Protein AF-A0AAD7F9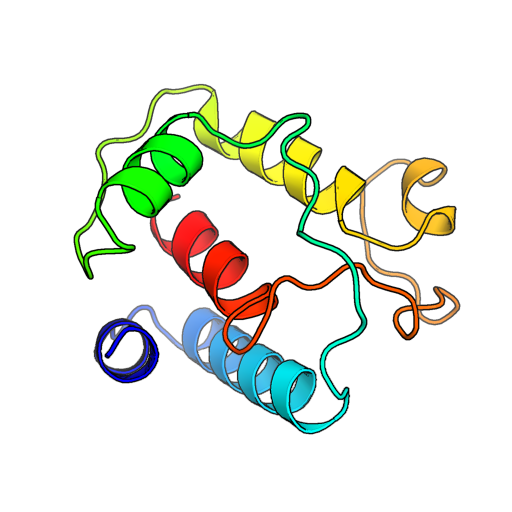29-F1 (afdb_monomer_lite)

pLDDT: mean 78.44, std 10.7, range [51.81, 91.94]

Sequence (115 aa):
DLWKYVGSKQWGPRWDTLLSLAVEFEGRWKSQAGGIPTACRPEEVGQWMKEHRKPVDKGLKPEFGQRMLRWWRTIGPTSRRELPGGSPVTWMDWDNIRRSGTNGVMMLVRATAWW

Foldseek 3Di:
DLLVLQVVDCPDDVLVVVSVVVVVVLVVADADPAAQDPPLQAVQLVVCVVVVVPSDADDDDPCLVVSLLVSVQSQFAPVQVPDPPSDDDPPGDRRPGHADPSCRCVSSSSSVVND

Secondary structure (DSSP, 8-state):
-HHHHHHT----HHHHHHHHHHHHHHHHSPPPSSPPP-TT--HHHHHHHHTTT-S---PPPTTHHHHHHHHHHHHS-GGGTT-TT----TTS--TT----GGGTTHHHHHHHTT-

Structure (mmCIF, N/CA/C/O backbone):
data_AF-A0AAD7F929-F1
#
_entry.id   AF-A0AAD7F929-F1
#
loop_
_atom_site.group_PDB
_atom_site.id
_atom_site.type_symbol
_atom_site.label_atom_id
_atom_site.label_alt_id
_atom_site.label_comp_id
_atom_site.label_asym_id
_atom_site.label_entity_id
_atom_site.label_seq_id
_atom_site.pdbx_PDB_ins_code
_atom_site.Cartn_x
_atom_site.Cartn_y
_atom_site.Cartn_z
_atom_site.occupancy
_atom_site.B_iso_or_equiv
_atom_site.auth_seq_id
_atom_site.auth_comp_id
_atom_site.auth_asym_id
_atom_site.auth_atom_id
_atom_site.pdbx_PDB_model_num
ATOM 1 N N . ASP A 1 1 ? -2.915 -13.159 10.743 1.00 77.12 1 ASP A N 1
ATOM 2 C CA . ASP A 1 1 ? -2.461 -13.210 9.341 1.00 77.12 1 ASP A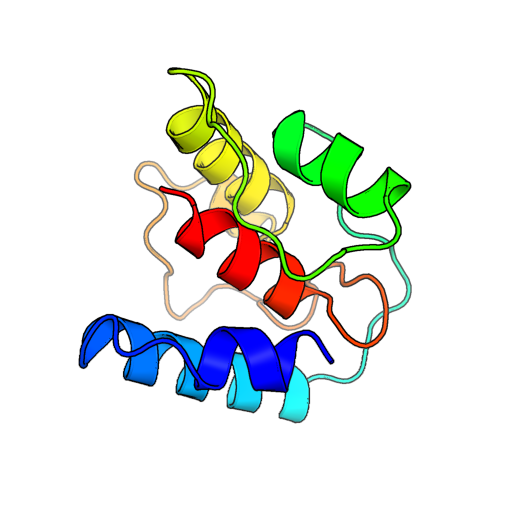 CA 1
ATOM 3 C C . ASP A 1 1 ? -3.239 -12.161 8.554 1.00 77.12 1 ASP A C 1
ATOM 5 O O . ASP A 1 1 ? -4.461 -12.127 8.668 1.00 77.12 1 ASP A O 1
ATOM 9 N N . LEU A 1 2 ? -2.538 -11.263 7.856 1.00 78.38 2 LEU A N 1
ATOM 10 C CA . LEU A 1 2 ? -3.148 -10.147 7.132 1.00 78.38 2 LEU A CA 1
ATOM 11 C C . LEU A 1 2 ? -3.947 -10.624 5.911 1.00 78.38 2 LEU A C 1
ATOM 13 O O . LEU A 1 2 ? -5.027 -10.089 5.677 1.00 78.38 2 LEU A O 1
ATOM 17 N N . TRP A 1 3 ? -3.474 -11.656 5.205 1.00 80.38 3 TRP A N 1
ATOM 18 C CA . TRP A 1 3 ? -4.155 -12.238 4.045 1.00 80.38 3 TRP A CA 1
ATOM 19 C C . TRP A 1 3 ? -5.477 -12.889 4.437 1.00 80.38 3 TRP A C 1
ATOM 21 O O . TRP A 1 3 ? -6.505 -12.631 3.818 1.00 80.38 3 TRP A O 1
ATOM 31 N N . LYS A 1 4 ? -5.481 -13.651 5.538 1.00 84.44 4 LYS A N 1
ATOM 32 C CA . LYS A 1 4 ? -6.717 -14.242 6.079 1.00 84.44 4 LYS A CA 1
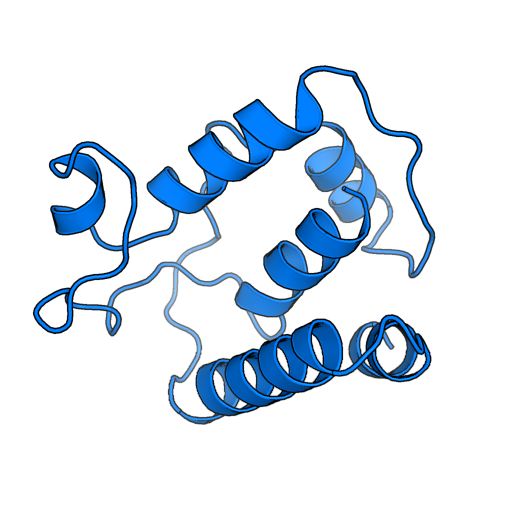ATOM 33 C C . LYS A 1 4 ? -7.743 -13.182 6.473 1.00 84.44 4 LYS A C 1
ATOM 35 O O . LYS A 1 4 ? -8.933 -13.386 6.277 1.00 84.44 4 LYS A O 1
ATOM 40 N N . TYR A 1 5 ? -7.286 -12.057 7.026 1.00 84.94 5 TYR A N 1
ATOM 41 C CA . TYR A 1 5 ? -8.180 -10.969 7.410 1.00 84.94 5 TYR A CA 1
ATOM 42 C C . TYR A 1 5 ? -8.796 -10.266 6.200 1.00 84.94 5 TYR A C 1
ATOM 44 O O . TYR A 1 5 ? -9.988 -9.994 6.204 1.00 84.94 5 TYR A O 1
ATOM 52 N N . VAL A 1 6 ? -8.009 -9.955 5.167 1.00 82.94 6 VAL A N 1
ATOM 53 C CA . VAL A 1 6 ? -8.563 -9.293 3.976 1.00 82.94 6 VAL A CA 1
ATOM 54 C C . VAL A 1 6 ? -9.427 -10.221 3.132 1.00 82.94 6 VAL A C 1
ATOM 56 O O . VAL A 1 6 ? -10.421 -9.768 2.575 1.00 82.94 6 VAL A O 1
ATOM 59 N N . GLY A 1 7 ? -9.086 -11.511 3.085 1.00 84.06 7 GLY A N 1
ATOM 60 C CA . GLY A 1 7 ? -9.855 -12.525 2.372 1.00 84.06 7 GLY A CA 1
ATOM 61 C C . GLY A 1 7 ? -11.172 -12.885 3.057 1.00 84.06 7 GLY A C 1
ATOM 62 O O . GLY A 1 7 ? -12.060 -13.418 2.407 1.00 84.06 7 GLY A O 1
ATOM 63 N N . SER A 1 8 ? -11.341 -12.579 4.350 1.00 85.88 8 SER A N 1
ATOM 64 C CA . SER A 1 8 ? -12.625 -12.779 5.034 1.00 85.88 8 SER A CA 1
ATOM 65 C C . SER A 1 8 ? -13.632 -11.652 4.782 1.00 85.88 8 SER A C 1
ATOM 67 O O . SER A 1 8 ? -14.797 -11.776 5.163 1.00 85.88 8 SER A O 1
ATOM 69 N N . LYS A 1 9 ? -13.214 -10.542 4.160 1.00 84.81 9 LYS A N 1
ATOM 70 C CA . LYS A 1 9 ? -14.087 -9.400 3.874 1.00 84.81 9 LYS A CA 1
ATOM 71 C C . LYS A 1 9 ? -14.855 -9.632 2.572 1.00 84.81 9 LYS A C 1
ATOM 73 O O . LYS A 1 9 ? -14.254 -9.817 1.522 1.00 84.81 9 LYS A O 1
ATOM 78 N N . GLN A 1 10 ? -16.183 -9.544 2.634 1.00 82.94 10 GLN A N 1
ATOM 79 C CA . GLN A 1 10 ? -17.081 -9.686 1.481 1.00 82.94 10 GLN A CA 1
ATOM 80 C C . GLN A 1 10 ? -17.439 -8.315 0.885 1.00 82.94 10 GLN A C 1
ATOM 82 O O . GLN A 1 10 ? -18.597 -7.907 0.877 1.00 82.94 10 GLN A O 1
ATOM 87 N N . TRP A 1 11 ? -16.438 -7.564 0.416 1.00 85.06 11 TRP A N 1
ATOM 88 C CA . TRP A 1 11 ? -16.651 -6.228 -0.174 1.00 85.06 11 TRP A CA 1
ATOM 89 C C . TRP A 1 11 ? -17.047 -6.252 -1.658 1.00 85.06 11 TRP A C 1
ATOM 91 O O . TRP A 1 11 ? -17.154 -5.207 -2.301 1.00 85.06 11 TRP A O 1
ATOM 101 N N . GLY A 1 12 ? -17.314 -7.443 -2.192 1.00 88.81 12 GLY A N 1
ATOM 102 C CA . GLY A 1 12 ? -17.867 -7.648 -3.522 1.00 88.81 12 GLY A CA 1
ATOM 103 C C . GLY A 1 12 ? -16.817 -7.917 -4.606 1.00 88.81 12 GLY A C 1
ATOM 104 O O . GLY A 1 12 ? -15.612 -7.913 -4.358 1.00 88.81 12 GLY A O 1
ATOM 105 N N . PRO A 1 13 ? -17.260 -8.100 -5.859 1.00 88.56 13 PRO A N 1
ATOM 106 C CA . PRO A 1 13 ? -16.455 -8.729 -6.909 1.00 88.56 13 PRO A CA 1
ATOM 107 C C . PRO A 1 13 ? -15.219 -7.921 -7.323 1.00 88.56 13 PRO A C 1
ATOM 109 O O . PRO A 1 13 ? -14.204 -8.485 -7.733 1.00 88.56 13 PRO A O 1
ATOM 112 N N . ARG A 1 14 ? -15.265 -6.587 -7.204 1.00 87.31 14 ARG A N 1
ATOM 113 C CA . ARG A 1 14 ? -14.096 -5.731 -7.474 1.00 87.31 14 ARG A CA 1
ATOM 114 C C . ARG A 1 14 ? -12.984 -5.952 -6.451 1.00 87.31 14 ARG A C 1
ATOM 116 O O . ARG A 1 14 ? -11.812 -5.906 -6.814 1.00 87.31 14 ARG A O 1
ATOM 123 N N . TRP A 1 15 ? -13.353 -6.201 -5.198 1.00 88.31 15 TRP A N 1
ATOM 124 C CA . TRP A 1 15 ? -12.407 -6.515 -4.136 1.00 88.31 15 TRP A CA 1
ATOM 125 C C . TRP A 1 15 ? -11.771 -7.888 -4.351 1.00 88.31 15 TRP A C 1
ATOM 127 O O . TRP A 1 15 ? -10.549 -8.007 -4.310 1.00 88.31 15 TRP A O 1
ATOM 137 N N . ASP A 1 16 ? -12.577 -8.893 -4.694 1.00 88.56 16 ASP A N 1
ATOM 138 C CA . ASP A 1 16 ? -12.089 -10.248 -4.980 1.00 88.56 16 ASP A CA 1
ATOM 139 C C . ASP A 1 16 ? -11.132 -10.263 -6.182 1.00 88.56 16 ASP A C 1
ATOM 141 O O . ASP A 1 16 ? -10.084 -10.917 -6.160 1.00 88.56 16 ASP A O 1
ATOM 145 N N . THR A 1 17 ? -11.446 -9.466 -7.208 1.00 89.25 17 THR A N 1
ATOM 146 C CA . THR A 1 17 ? -10.568 -9.259 -8.369 1.00 89.25 17 THR A CA 1
ATOM 147 C C . THR A 1 17 ? -9.246 -8.618 -7.946 1.00 89.25 17 THR A C 1
ATOM 149 O O . THR A 1 17 ? -8.179 -9.088 -8.337 1.00 89.25 17 THR A O 1
ATOM 152 N N . LEU A 1 18 ? -9.292 -7.572 -7.115 1.00 87.25 18 LEU A N 1
ATOM 153 C CA . LEU A 1 18 ? -8.093 -6.901 -6.610 1.00 87.25 18 LEU A CA 1
ATOM 154 C C . LEU A 1 18 ? -7.210 -7.847 -5.787 1.00 87.25 18 LEU A C 1
ATOM 156 O O . LEU A 1 18 ? -5.995 -7.856 -5.976 1.00 87.25 18 LEU A O 1
ATOM 160 N N . LEU A 1 19 ? -7.802 -8.645 -4.894 1.00 87.81 19 LEU A N 1
ATOM 161 C CA . LEU A 1 19 ? -7.068 -9.631 -4.100 1.00 87.81 19 LEU A CA 1
ATOM 162 C C . LEU A 1 19 ? -6.412 -10.690 -4.986 1.00 87.81 19 LEU A C 1
ATOM 164 O O . LEU A 1 19 ? -5.242 -11.003 -4.782 1.00 87.81 19 LEU A O 1
ATOM 168 N N . SER A 1 20 ? -7.130 -11.189 -5.993 1.00 87.19 20 SER A N 1
ATOM 169 C CA . SER A 1 20 ? -6.601 -12.175 -6.942 1.00 87.19 20 SER A CA 1
ATOM 170 C C . SER A 1 20 ? -5.393 -11.623 -7.704 1.00 87.19 20 SER A C 1
ATOM 172 O O . SER A 1 20 ? -4.338 -12.257 -7.737 1.00 87.19 20 SER A O 1
ATOM 174 N N . LEU A 1 21 ? -5.503 -10.394 -8.222 1.00 86.00 21 LEU A N 1
ATOM 175 C CA . LEU A 1 21 ? -4.400 -9.700 -8.894 1.00 86.00 21 LEU A CA 1
ATOM 176 C C . LEU A 1 21 ? -3.215 -9.452 -7.952 1.00 86.00 21 LEU A C 1
ATOM 178 O O . LEU A 1 21 ? -2.064 -9.578 -8.361 1.00 86.00 21 LEU A O 1
ATOM 182 N N . ALA A 1 22 ? -3.472 -9.114 -6.687 1.00 82.31 22 ALA A N 1
ATOM 183 C CA . ALA A 1 22 ? -2.419 -8.903 -5.700 1.00 82.31 22 ALA A CA 1
ATOM 184 C C . ALA A 1 22 ? -1.661 -10.199 -5.373 1.00 82.31 22 ALA A C 1
ATOM 186 O O . ALA A 1 22 ? -0.438 -10.167 -5.251 1.00 82.31 22 ALA A O 1
ATOM 187 N N . VAL A 1 23 ? -2.361 -11.334 -5.263 1.00 82.62 23 VAL A N 1
ATOM 188 C CA . VAL A 1 23 ? -1.736 -12.651 -5.054 1.00 82.62 23 VAL A CA 1
ATOM 189 C C . VAL A 1 23 ? -0.878 -13.039 -6.256 1.00 82.62 23 VAL A C 1
ATOM 191 O O . VAL A 1 23 ? 0.275 -13.429 -6.075 1.00 82.62 23 VAL A O 1
ATOM 194 N N . GLU A 1 24 ? -1.396 -12.883 -7.477 1.00 82.31 24 GLU A N 1
ATOM 195 C CA . GLU A 1 24 ? -0.630 -13.136 -8.704 1.00 82.31 24 GLU A CA 1
ATOM 196 C C . GLU A 1 24 ? 0.626 -12.249 -8.768 1.00 82.31 24 GLU A C 1
ATOM 198 O O . GLU A 1 24 ? 1.727 -12.721 -9.063 1.00 82.31 24 GLU A O 1
ATOM 203 N N . PHE A 1 25 ? 0.484 -10.971 -8.409 1.00 77.62 25 PHE A N 1
ATOM 204 C CA . PHE A 1 25 ? 1.576 -10.002 -8.401 1.00 77.62 25 PHE A CA 1
ATOM 205 C C . PHE A 1 25 ? 2.651 -10.273 -7.338 1.00 77.62 25 PHE A C 1
ATOM 207 O O . PHE A 1 25 ? 3.837 -10.012 -7.562 1.00 77.62 25 PHE A O 1
ATOM 214 N N . GLU A 1 26 ? 2.279 -10.782 -6.167 1.00 75.88 26 GLU A N 1
ATOM 215 C CA . GLU A 1 26 ? 3.252 -11.206 -5.152 1.00 75.88 26 GLU A CA 1
ATOM 216 C C . GLU A 1 26 ? 3.906 -12.547 -5.538 1.00 75.88 26 GLU A C 1
ATOM 218 O O . GLU A 1 26 ? 5.085 -12.754 -5.263 1.00 75.88 26 GLU A O 1
ATOM 223 N N . GLY A 1 27 ? 3.186 -13.439 -6.230 1.00 74.31 27 GLY A N 1
ATOM 224 C CA . GLY A 1 27 ? 3.704 -14.739 -6.671 1.00 74.31 27 GLY A CA 1
ATOM 225 C C . GLY A 1 27 ? 4.695 -14.665 -7.837 1.00 74.31 27 GLY A C 1
ATOM 226 O O . GLY A 1 27 ? 5.673 -15.413 -7.868 1.00 74.31 27 GLY A O 1
ATOM 227 N N . ARG A 1 28 ? 4.474 -13.758 -8.795 1.00 72.50 28 ARG A N 1
ATOM 228 C CA . ARG A 1 28 ? 5.291 -13.661 -10.019 1.00 72.50 28 ARG A CA 1
ATOM 229 C C . ARG A 1 28 ? 6.611 -12.904 -9.838 1.00 72.50 28 ARG A C 1
ATOM 231 O O . ARG A 1 28 ? 7.536 -13.108 -10.620 1.00 72.50 28 ARG A O 1
ATOM 238 N N . TRP A 1 29 ? 6.752 -12.087 -8.799 1.00 65.50 29 TRP A N 1
ATOM 239 C CA . TRP A 1 29 ? 7.949 -11.269 -8.589 1.00 65.50 29 TRP A CA 1
ATOM 240 C C . TRP A 1 29 ? 8.554 -11.519 -7.209 1.00 65.50 29 TRP A C 1
ATOM 242 O O . TRP A 1 29 ? 7.953 -11.214 -6.180 1.00 65.50 29 TRP A O 1
ATOM 252 N N . LYS A 1 30 ? 9.791 -12.025 -7.186 1.00 57.94 30 LYS A N 1
ATOM 253 C CA . LYS A 1 30 ? 10.563 -12.188 -5.948 1.00 57.94 30 LYS A CA 1
ATOM 254 C C . LYS A 1 30 ? 10.889 -10.811 -5.364 1.00 57.94 30 LYS A C 1
ATOM 256 O O . LYS A 1 30 ? 11.220 -9.884 -6.099 1.00 57.94 30 LYS A O 1
ATOM 261 N N . SER A 1 31 ? 10.799 -10.679 -4.041 1.00 57.00 31 SER A N 1
ATOM 262 C CA . SER A 1 31 ? 11.083 -9.435 -3.318 1.00 57.00 31 SER A CA 1
ATOM 263 C C . SER A 1 31 ? 12.420 -8.821 -3.753 1.00 57.00 31 SER A C 1
ATOM 265 O O . SER A 1 31 ? 13.469 -9.431 -3.543 1.00 57.00 31 SER A O 1
ATOM 267 N N . GLN A 1 32 ? 12.394 -7.619 -4.328 1.00 58.19 32 GLN A N 1
ATOM 268 C CA . GLN A 1 32 ? 13.610 -6.851 -4.592 1.00 58.19 32 GLN A CA 1
ATOM 269 C C . GLN A 1 32 ? 14.087 -6.154 -3.310 1.00 58.19 32 GLN A C 1
ATOM 271 O O . GLN A 1 32 ? 13.281 -5.714 -2.488 1.00 58.19 32 GLN A O 1
ATOM 276 N N . ALA A 1 33 ? 15.404 -6.047 -3.128 1.00 51.81 33 ALA A N 1
ATOM 277 C CA . ALA A 1 33 ? 15.989 -5.326 -2.004 1.00 51.81 33 ALA A CA 1
ATOM 278 C C . ALA A 1 33 ? 15.679 -3.822 -2.124 1.00 51.81 33 ALA A C 1
ATOM 280 O O . ALA A 1 33 ? 16.125 -3.152 -3.050 1.00 51.81 33 ALA A O 1
ATOM 281 N N . GLY A 1 34 ? 14.897 -3.286 -1.186 1.00 60.22 34 GLY A N 1
ATOM 282 C CA . GLY A 1 34 ? 14.549 -1.866 -1.145 1.00 60.22 34 GLY A CA 1
ATOM 283 C C . GLY A 1 34 ? 13.170 -1.644 -0.538 1.00 60.22 34 GLY A C 1
ATOM 284 O O . GLY A 1 34 ? 12.157 -2.048 -1.100 1.00 60.22 34 GLY A O 1
ATOM 285 N N . GLY A 1 35 ? 13.117 -0.996 0.626 1.00 67.06 35 GLY A N 1
ATOM 286 C CA . GLY A 1 35 ? 11.852 -0.714 1.301 1.00 67.06 35 GLY A CA 1
ATOM 287 C C . GLY A 1 35 ? 10.918 0.172 0.470 1.00 67.06 35 GLY A C 1
ATOM 288 O O . GLY A 1 35 ? 11.364 0.984 -0.345 1.00 67.06 35 GLY A O 1
ATOM 289 N N . ILE A 1 36 ? 9.611 0.047 0.717 1.00 73.69 36 ILE A N 1
ATOM 290 C CA . ILE A 1 36 ? 8.619 0.956 0.138 1.00 73.69 36 ILE A CA 1
ATOM 291 C C . ILE A 1 36 ? 8.933 2.387 0.600 1.00 73.69 36 ILE A C 1
ATOM 293 O O . ILE A 1 36 ? 9.112 2.598 1.806 1.00 73.69 36 ILE A O 1
ATOM 297 N N . PRO A 1 37 ? 8.986 3.372 -0.318 1.00 77.19 37 PRO A N 1
ATOM 298 C CA . PRO A 1 37 ? 9.192 4.768 0.037 1.00 77.19 37 PRO A CA 1
ATOM 299 C C . PRO A 1 37 ? 8.232 5.227 1.135 1.00 77.19 37 PRO A C 1
ATOM 301 O O . PRO A 1 37 ? 7.037 4.944 1.101 1.00 77.19 37 PRO A O 1
ATOM 304 N N . THR A 1 38 ? 8.744 5.972 2.109 1.00 82.19 38 THR A N 1
ATOM 305 C CA . THR A 1 38 ? 7.922 6.599 3.156 1.00 82.19 38 THR A CA 1
ATOM 306 C C . THR A 1 38 ? 7.365 7.954 2.722 1.00 82.19 38 THR A C 1
ATOM 308 O O . THR A 1 38 ? 6.431 8.461 3.343 1.00 82.19 38 THR A O 1
ATOM 311 N N . ALA A 1 39 ? 7.910 8.528 1.645 1.00 82.75 39 ALA A N 1
ATOM 312 C CA . ALA A 1 39 ? 7.467 9.792 1.074 1.00 82.75 39 ALA A CA 1
ATOM 313 C C . ALA A 1 39 ? 5.984 9.732 0.685 1.00 82.75 39 ALA A C 1
ATOM 315 O O . ALA A 1 39 ? 5.544 8.800 0.011 1.00 82.75 39 ALA A O 1
ATOM 316 N N . CYS A 1 40 ? 5.226 10.742 1.113 1.00 84.44 40 CYS A N 1
ATOM 317 C CA . CYS A 1 40 ? 3.782 10.877 0.898 1.00 84.44 40 CYS A CA 1
ATOM 318 C C . CYS A 1 40 ? 2.900 9.786 1.529 1.00 84.44 40 CYS A C 1
ATOM 320 O O . CYS A 1 40 ? 1.682 9.862 1.378 1.00 84.44 40 CYS A O 1
ATOM 322 N N . ARG A 1 41 ? 3.466 8.821 2.271 1.00 89.75 41 ARG A N 1
ATOM 323 C CA . ARG A 1 41 ? 2.694 7.776 2.956 1.00 89.75 41 ARG A CA 1
ATOM 324 C C . ARG A 1 41 ? 1.632 8.405 3.876 1.00 89.75 41 ARG A C 1
ATOM 326 O O . ARG A 1 41 ? 1.969 9.341 4.615 1.00 89.75 41 ARG A O 1
ATOM 333 N N . PRO A 1 42 ? 0.376 7.919 3.863 1.00 91.81 42 PRO A N 1
ATOM 334 C CA . PRO A 1 42 ? -0.623 8.333 4.845 1.00 91.81 42 PRO A CA 1
ATOM 335 C C . PRO A 1 42 ? -0.151 8.049 6.276 1.00 91.81 42 PRO A C 1
ATOM 337 O O . PRO A 1 42 ? 0.535 7.054 6.535 1.00 91.81 42 PRO A O 1
ATOM 340 N N . GLU A 1 43 ? -0.495 8.927 7.213 1.00 91.25 43 GLU A N 1
ATOM 341 C CA . GLU A 1 43 ? -0.077 8.787 8.614 1.00 91.25 43 GLU A CA 1
ATOM 342 C C . GLU A 1 43 ? -0.652 7.527 9.252 1.00 91.25 43 GLU A C 1
ATOM 344 O O . GLU A 1 43 ? 0.059 6.825 9.966 1.00 91.25 43 GLU A O 1
ATOM 349 N N . GLU A 1 44 ? -1.890 7.194 8.907 1.00 91.94 44 GLU A N 1
ATOM 350 C CA . GLU A 1 44 ? -2.633 6.019 9.347 1.00 91.94 44 GLU A CA 1
ATOM 351 C C . GLU A 1 44 ? -1.891 4.734 8.977 1.00 91.94 44 GLU A C 1
ATOM 353 O O . GLU A 1 44 ? -1.747 3.832 9.802 1.00 91.94 44 GLU A O 1
ATOM 358 N N . VAL A 1 45 ? -1.331 4.678 7.763 1.00 89.38 45 VAL A N 1
ATOM 359 C CA . VAL A 1 45 ? -0.497 3.553 7.319 1.00 89.38 45 VAL A CA 1
ATOM 360 C C . VAL A 1 45 ? 0.805 3.519 8.117 1.00 89.38 45 VAL A C 1
ATOM 362 O O . VAL A 1 45 ? 1.224 2.459 8.576 1.00 89.38 45 VAL A O 1
ATOM 365 N N . GLY A 1 46 ? 1.450 4.672 8.316 1.00 88.62 46 GLY A N 1
ATOM 366 C CA . GLY A 1 46 ? 2.673 4.769 9.114 1.00 88.62 46 GLY A CA 1
ATOM 367 C C . GLY A 1 46 ? 2.477 4.303 10.560 1.00 88.62 46 GLY A C 1
ATOM 368 O O . GLY A 1 46 ? 3.297 3.547 11.080 1.00 88.62 46 GLY A O 1
ATOM 369 N N . GLN A 1 47 ? 1.377 4.707 11.191 1.00 90.38 47 GLN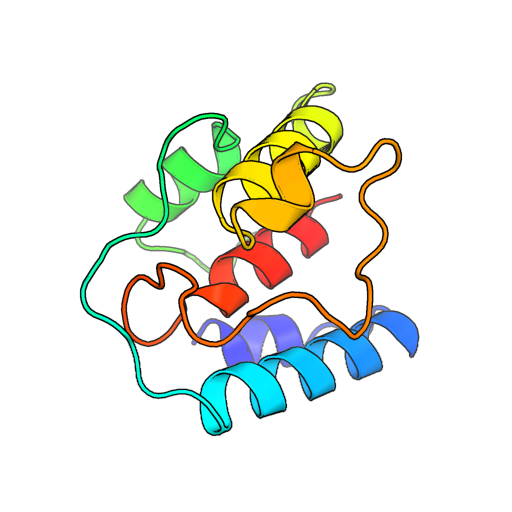 A N 1
ATOM 370 C CA . GLN A 1 47 ? 0.997 4.290 12.534 1.00 90.38 47 GLN A CA 1
ATOM 371 C C . GLN A 1 47 ? 0.658 2.799 12.578 1.00 90.38 47 GLN A C 1
ATOM 373 O O . GLN A 1 47 ? 1.175 2.077 13.424 1.00 90.38 47 GLN A O 1
ATOM 378 N N . TRP A 1 48 ? -0.142 2.308 11.634 1.00 90.00 48 TRP A N 1
ATOM 379 C CA . TRP A 1 48 ? -0.469 0.889 11.523 1.00 90.00 48 TRP A CA 1
ATOM 380 C C . TRP A 1 48 ? 0.778 0.007 11.380 1.00 90.00 48 TRP A C 1
ATOM 382 O O . TRP A 1 48 ? 0.869 -1.051 12.003 1.00 90.00 48 TRP A O 1
ATOM 392 N N . MET A 1 49 ? 1.784 0.459 10.624 1.00 86.88 49 MET A N 1
ATOM 393 C CA . MET A 1 49 ? 3.070 -0.235 10.524 1.00 86.88 49 MET A CA 1
ATOM 394 C C . MET A 1 49 ? 3.830 -0.255 11.859 1.00 86.88 49 MET A C 1
ATOM 396 O O . MET A 1 49 ? 4.414 -1.286 12.188 1.00 86.88 49 MET A O 1
ATOM 400 N N . LYS A 1 50 ? 3.794 0.836 12.642 1.00 88.25 50 LYS A N 1
ATOM 401 C CA . LYS A 1 50 ? 4.366 0.886 14.005 1.00 88.25 50 LYS A CA 1
ATOM 402 C C . LYS A 1 50 ? 3.624 -0.028 14.981 1.00 88.25 50 LYS A C 1
ATOM 404 O O . LYS A 1 50 ? 4.240 -0.606 15.862 1.00 88.25 50 LYS A O 1
ATOM 409 N N . GLU A 1 51 ? 2.325 -0.220 14.786 1.00 88.06 51 GLU A N 1
ATOM 410 C CA . GLU A 1 51 ? 1.496 -1.148 15.562 1.00 88.06 51 GLU A CA 1
ATOM 411 C C . GLU A 1 51 ? 1.617 -2.608 15.092 1.00 88.06 51 GLU A C 1
ATOM 413 O O . GLU A 1 51 ? 0.726 -3.418 15.341 1.00 88.06 51 GLU A O 1
ATOM 418 N N . HIS A 1 52 ? 2.697 -2.964 14.393 1.00 86.00 52 HIS A N 1
ATOM 419 C CA . HIS A 1 52 ? 2.933 -4.311 13.869 1.00 86.00 52 HIS A CA 1
ATOM 420 C C . HIS A 1 52 ? 1.856 -4.805 12.893 1.00 86.00 52 HIS A C 1
ATOM 422 O O . HIS A 1 52 ? 1.597 -6.003 12.796 1.00 86.00 52 HIS A O 1
ATOM 428 N N . ARG A 1 53 ? 1.250 -3.890 12.125 1.00 86.69 53 ARG A N 1
ATOM 429 C CA . ARG A 1 53 ? 0.288 -4.206 11.058 1.00 86.69 53 ARG A CA 1
ATOM 430 C C . ARG A 1 53 ? -0.927 -5.004 11.553 1.00 86.69 53 ARG A C 1
ATOM 432 O O . ARG A 1 53 ? -1.411 -5.902 10.862 1.00 86.69 53 ARG A O 1
ATOM 439 N N . LYS A 1 54 ? -1.431 -4.679 12.751 1.00 85.38 54 LYS A N 1
ATOM 440 C CA . LYS A 1 54 ? -2.625 -5.318 13.334 1.00 85.38 54 LYS A CA 1
ATOM 441 C C . LYS A 1 54 ? -3.803 -5.320 12.344 1.00 85.38 54 LYS A C 1
ATOM 443 O O . LYS A 1 54 ? 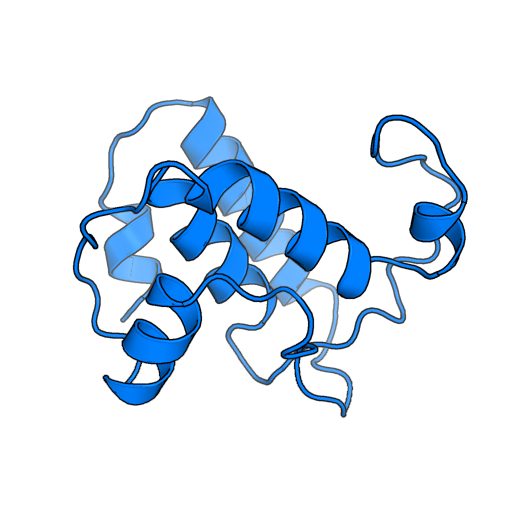-4.043 -4.299 11.701 1.00 85.38 54 LYS A O 1
ATOM 448 N N . PRO A 1 55 ? -4.560 -6.419 12.213 1.00 83.50 55 PRO A N 1
ATOM 449 C CA . PRO A 1 55 ? -5.674 -6.526 11.271 1.00 83.50 55 PRO A CA 1
ATOM 450 C C . PRO A 1 55 ? -6.915 -5.774 11.787 1.00 83.50 55 PRO A C 1
ATOM 452 O O . PRO A 1 55 ? -7.924 -6.370 12.145 1.00 83.50 55 PRO A O 1
ATOM 455 N N . VAL A 1 56 ? -6.815 -4.449 11.878 1.00 83.06 56 VAL A N 1
ATOM 456 C CA . VAL A 1 56 ? -7.858 -3.552 12.392 1.00 83.06 56 VAL A CA 1
ATOM 457 C C . VAL A 1 56 ? -8.165 -2.471 11.368 1.00 83.06 56 VAL A C 1
ATOM 459 O O . VAL A 1 56 ? -7.286 -2.084 10.591 1.00 83.06 56 VAL A O 1
ATOM 462 N N . ASP A 1 57 ? -9.413 -2.018 11.331 1.00 82.56 57 ASP A N 1
ATOM 463 C CA . ASP A 1 57 ? -9.818 -0.859 10.537 1.00 82.56 57 ASP A CA 1
ATOM 464 C C . ASP A 1 57 ? -9.340 0.431 11.225 1.00 82.56 57 ASP A C 1
ATOM 466 O O . ASP A 1 57 ? -9.255 0.499 12.455 1.00 82.56 57 ASP A O 1
ATOM 470 N N . LYS A 1 58 ? -8.938 1.429 10.433 1.00 83.12 58 LYS A N 1
ATOM 471 C CA . LYS A 1 58 ? -8.436 2.716 10.928 1.00 83.12 58 LYS A CA 1
ATOM 472 C C . LYS A 1 58 ? -9.446 3.812 10.617 1.00 83.12 58 LYS A C 1
ATOM 474 O O . LYS A 1 58 ? -9.993 3.846 9.522 1.00 83.12 58 LYS A O 1
ATOM 479 N N . GLY A 1 59 ? -9.653 4.719 11.570 1.00 85.31 59 GLY A N 1
ATOM 480 C CA . GLY A 1 59 ? -10.318 5.987 11.285 1.00 85.31 59 GLY A CA 1
ATOM 481 C C . GLY A 1 59 ? -9.441 6.813 10.349 1.00 85.31 59 GLY A C 1
ATOM 482 O O . GLY A 1 59 ? -8.242 6.945 10.600 1.00 85.31 59 GLY A O 1
ATOM 483 N N . LEU A 1 60 ? -10.028 7.317 9.266 1.00 90.50 60 LEU A N 1
ATOM 484 C CA . LEU A 1 60 ? -9.303 8.034 8.225 1.00 90.50 60 LEU A CA 1
ATOM 485 C C . LEU A 1 60 ? -9.462 9.542 8.353 1.00 90.50 60 LEU A C 1
ATOM 487 O O . LEU A 1 60 ? -10.564 10.042 8.582 1.00 90.50 60 LEU A O 1
ATOM 491 N N . LYS A 1 61 ? -8.368 10.270 8.129 1.00 89.56 61 LYS A N 1
ATOM 492 C CA . LYS A 1 61 ? -8.429 11.714 7.917 1.00 89.56 61 LYS A CA 1
ATOM 493 C C . LYS A 1 61 ? -9.005 12.043 6.529 1.00 89.56 61 LYS A C 1
ATOM 495 O O . LYS A 1 61 ? -8.832 11.249 5.598 1.00 89.56 61 LYS A O 1
ATOM 500 N N . PRO A 1 62 ? -9.628 13.221 6.338 1.00 91.00 62 PRO A N 1
ATOM 501 C CA . PRO A 1 62 ? -10.198 13.628 5.048 1.00 91.00 62 PRO A CA 1
ATOM 502 C C . PRO A 1 62 ? -9.207 13.568 3.872 1.00 91.00 62 PRO A C 1
ATOM 504 O O . PRO A 1 62 ? -9.574 13.243 2.745 1.00 91.00 62 PRO A O 1
ATOM 507 N N . GLU A 1 63 ? -7.927 13.841 4.122 1.00 89.75 63 GLU A N 1
ATOM 508 C CA . GLU A 1 63 ? -6.864 13.837 3.116 1.00 89.75 63 GLU A CA 1
ATOM 509 C C . GLU A 1 63 ? -6.309 12.443 2.773 1.00 89.75 63 GLU A C 1
ATOM 511 O O . GLU A 1 63 ? -5.436 12.332 1.901 1.00 89.75 63 GLU A O 1
ATOM 516 N N . PHE A 1 64 ? -6.788 11.380 3.433 1.00 90.56 64 PHE A N 1
ATOM 517 C CA . PHE A 1 64 ? -6.243 10.029 3.294 1.00 90.56 64 PHE A CA 1
ATOM 518 C C . PHE A 1 64 ? -6.194 9.574 1.835 1.00 90.56 64 PHE A C 1
ATOM 520 O O . PHE A 1 64 ? -5.124 9.206 1.353 1.00 90.56 64 PHE A O 1
ATOM 527 N N . GLY A 1 65 ? -7.309 9.665 1.102 1.00 87.94 65 GLY A N 1
ATOM 528 C CA . GLY A 1 65 ? -7.386 9.209 -0.291 1.00 87.94 65 GLY A CA 1
ATOM 529 C C . GLY A 1 65 ? -6.378 9.919 -1.203 1.00 87.94 65 GLY A C 1
ATOM 530 O O . GLY A 1 65 ? -5.667 9.284 -1.985 1.00 87.94 65 GLY A O 1
ATOM 531 N N . GLN A 1 66 ? -6.213 11.236 -1.046 1.00 88.56 66 GLN A N 1
ATOM 532 C CA . GLN A 1 66 ? -5.242 12.003 -1.834 1.00 88.56 66 GLN A CA 1
ATOM 533 C C . GLN A 1 66 ? -3.793 11.633 -1.499 1.00 88.56 66 GLN A C 1
ATOM 535 O O . GLN A 1 66 ? -2.944 11.566 -2.395 1.00 88.56 66 GLN A O 1
ATOM 540 N N . ARG A 1 67 ? -3.485 11.411 -0.216 1.00 89.94 67 ARG A N 1
ATOM 541 C CA . ARG A 1 67 ? -2.157 10.958 0.221 1.00 89.94 67 ARG A CA 1
ATOM 542 C C . ARG A 1 67 ? -1.885 9.535 -0.239 1.00 89.94 67 ARG A C 1
ATOM 544 O O . ARG A 1 67 ? -0.783 9.258 -0.694 1.00 89.94 67 ARG A O 1
ATOM 551 N N . MET A 1 68 ? -2.893 8.669 -0.202 1.00 88.31 68 MET A N 1
ATOM 552 C CA . MET A 1 68 ? -2.811 7.290 -0.667 1.00 88.31 68 MET A CA 1
ATOM 553 C C . MET A 1 68 ? -2.488 7.234 -2.164 1.00 88.31 68 MET A C 1
ATOM 555 O O . MET A 1 68 ? -1.553 6.544 -2.566 1.00 88.31 68 MET A O 1
ATOM 559 N N . LEU A 1 69 ? -3.168 8.039 -2.985 1.00 85.12 69 LEU A N 1
ATOM 560 C CA . LEU A 1 69 ? -2.866 8.159 -4.415 1.00 85.12 69 LEU A CA 1
ATOM 561 C C . LEU A 1 69 ? -1.465 8.727 -4.676 1.00 85.12 69 LEU A C 1
ATOM 563 O O . LEU A 1 69 ? -0.746 8.216 -5.536 1.00 85.12 69 LEU A O 1
ATOM 567 N N . ARG A 1 70 ? -1.048 9.766 -3.938 1.00 86.06 70 ARG A N 1
ATOM 568 C CA . ARG A 1 70 ? 0.313 10.321 -4.048 1.00 86.06 70 ARG A CA 1
ATOM 569 C C . ARG A 1 70 ? 1.368 9.289 -3.674 1.00 86.06 70 ARG A C 1
ATOM 571 O O . ARG A 1 70 ? 2.341 9.133 -4.402 1.00 86.06 70 ARG A O 1
ATOM 578 N N . TRP A 1 71 ? 1.153 8.555 -2.588 1.00 86.06 71 TRP A N 1
ATOM 579 C CA . TRP A 1 71 ? 2.037 7.483 -2.155 1.00 86.06 71 TRP A CA 1
ATOM 580 C C . TRP A 1 71 ? 2.106 6.356 -3.188 1.00 86.06 71 TRP A C 1
ATOM 582 O O . TRP A 1 71 ? 3.194 5.956 -3.578 1.00 86.06 71 TRP A O 1
ATOM 592 N N . TRP A 1 72 ? 0.977 5.919 -3.747 1.00 82.38 72 TRP A N 1
ATOM 593 C CA . TRP A 1 72 ? 0.955 4.911 -4.812 1.00 82.38 72 TRP A CA 1
ATOM 594 C C . TRP A 1 72 ? 1.813 5.302 -6.028 1.00 82.38 72 TRP A C 1
ATOM 596 O O . TRP A 1 72 ? 2.496 4.459 -6.611 1.00 82.38 72 TRP A O 1
ATOM 606 N N . ARG A 1 73 ? 1.852 6.595 -6.380 1.00 79.81 73 ARG A N 1
ATOM 607 C CA . ARG A 1 73 ? 2.712 7.116 -7.459 1.00 79.81 73 ARG A CA 1
ATOM 608 C C . ARG A 1 73 ? 4.203 7.105 -7.117 1.00 79.81 73 ARG A C 1
ATOM 610 O O . ARG A 1 73 ? 5.016 7.011 -8.033 1.00 79.81 73 ARG A O 1
ATOM 617 N N . THR A 1 74 ? 4.591 7.200 -5.843 1.00 80.25 74 THR A N 1
ATOM 618 C CA . THR A 1 74 ? 6.015 7.129 -5.465 1.00 80.25 74 THR A CA 1
ATOM 619 C C . THR A 1 74 ? 6.563 5.705 -5.534 1.00 80.25 74 THR A C 1
ATOM 621 O O . THR A 1 74 ? 7.763 5.540 -5.758 1.00 80.25 74 THR A O 1
ATOM 624 N N . ILE A 1 75 ? 5.684 4.708 -5.381 1.00 79.56 75 ILE A N 1
ATOM 625 C CA . ILE A 1 75 ? 5.991 3.270 -5.402 1.00 79.56 75 ILE A CA 1
ATOM 626 C C . ILE A 1 75 ? 6.078 2.730 -6.828 1.00 79.56 75 ILE A C 1
ATOM 628 O O . ILE A 1 75 ? 6.903 1.864 -7.102 1.00 79.56 75 ILE A O 1
ATOM 632 N N . GLY A 1 76 ? 5.216 3.224 -7.718 1.00 75.31 76 GLY A N 1
ATOM 633 C CA . GLY A 1 76 ? 5.172 2.774 -9.104 1.00 75.31 76 GLY A CA 1
ATOM 634 C C . GLY A 1 76 ? 6.433 3.115 -9.913 1.00 75.31 76 GLY A C 1
ATOM 635 O O . GLY A 1 76 ? 7.296 3.869 -9.448 1.00 75.31 76 GLY A O 1
ATOM 636 N N . PRO A 1 77 ? 6.516 2.594 -11.149 1.00 73.62 77 PRO A N 1
ATOM 637 C CA . PRO A 1 77 ? 7.630 2.846 -12.062 1.00 73.62 77 PRO A CA 1
ATOM 638 C C . PRO A 1 77 ? 7.861 4.343 -12.290 1.00 73.62 77 PRO A C 1
ATOM 640 O O . PRO A 1 77 ? 6.910 5.128 -12.286 1.00 73.62 77 PRO A O 1
ATOM 643 N N . THR A 1 78 ? 9.108 4.758 -12.531 1.00 72.44 78 THR A N 1
ATOM 644 C CA . THR A 1 78 ? 9.443 6.179 -12.753 1.00 72.44 78 THR A CA 1
ATOM 645 C C . THR A 1 78 ? 8.649 6.777 -13.916 1.00 72.44 78 THR A C 1
ATOM 647 O O . THR A 1 78 ? 8.144 7.889 -13.788 1.00 72.44 78 THR A O 1
ATOM 650 N N . SER A 1 79 ? 8.416 5.998 -14.977 1.00 70.12 79 SER A N 1
ATOM 651 C CA . SER A 1 79 ? 7.591 6.378 -16.133 1.00 70.12 79 SER A CA 1
ATOM 652 C C . SER A 1 79 ? 6.139 6.728 -15.786 1.00 70.12 79 SER A C 1
ATOM 654 O O . SER A 1 79 ? 5.469 7.437 -16.531 1.00 70.12 79 SER A O 1
ATOM 656 N N . ARG A 1 80 ? 5.633 6.293 -14.626 1.00 71.06 80 ARG A N 1
ATOM 657 C CA . ARG A 1 80 ? 4.301 6.668 -14.136 1.00 71.06 80 ARG A CA 1
ATOM 658 C C . ARG A 1 80 ? 4.245 8.076 -13.557 1.00 71.06 80 ARG A C 1
ATOM 660 O O . ARG A 1 80 ? 3.164 8.658 -13.496 1.00 71.06 80 ARG A O 1
ATOM 667 N N . ARG A 1 81 ? 5.376 8.620 -13.103 1.00 68.62 81 ARG A N 1
ATOM 668 C CA . ARG A 1 81 ? 5.440 9.961 -12.499 1.00 68.62 81 ARG A CA 1
ATOM 669 C C . ARG A 1 81 ? 5.209 11.065 -13.527 1.00 68.62 81 ARG A C 1
ATOM 671 O O . ARG A 1 81 ? 4.771 12.145 -13.152 1.00 68.62 81 ARG A O 1
ATOM 678 N N . GLU A 1 82 ? 5.460 10.760 -14.794 1.00 65.25 82 GLU A N 1
ATOM 679 C CA . GLU A 1 82 ? 5.353 11.682 -15.926 1.00 65.25 82 GLU A CA 1
ATOM 680 C C . GLU A 1 82 ? 3.957 11.681 -16.568 1.00 65.25 82 GLU A C 1
ATOM 682 O O . GLU A 1 82 ? 3.650 12.552 -17.376 1.00 65.25 82 GLU A O 1
ATOM 687 N N . LEU A 1 83 ? 3.077 10.743 -16.189 1.00 64.19 83 LEU A N 1
ATOM 688 C CA . LEU A 1 83 ? 1.750 10.623 -16.790 1.00 64.19 83 LEU A CA 1
ATOM 689 C C . LEU A 1 83 ? 0.673 11.375 -15.991 1.00 64.19 83 LEU A C 1
ATOM 691 O O . LEU A 1 83 ? 0.399 11.027 -14.832 1.00 64.19 83 LEU A O 1
ATOM 695 N N . PRO A 1 84 ? -0.022 12.351 -16.607 1.00 56.47 84 PRO A N 1
ATOM 696 C CA . PRO A 1 84 ? -1.218 12.933 -16.019 1.00 56.47 84 PRO A CA 1
ATOM 697 C C . PRO A 1 84 ? -2.328 11.872 -15.958 1.00 56.47 84 PRO A C 1
ATOM 699 O O . PRO A 1 84 ? -2.608 11.178 -16.929 1.00 56.47 84 PRO A O 1
ATOM 702 N N . GLY A 1 85 ? -2.957 11.715 -14.792 1.00 61.41 85 GLY A N 1
ATOM 703 C CA . GLY A 1 85 ? -4.129 10.842 -14.616 1.00 61.41 85 GLY A CA 1
ATOM 704 C C . GLY A 1 85 ? -3.868 9.469 -13.989 1.00 61.41 85 GLY A C 1
ATOM 705 O O . GLY A 1 85 ? -4.800 8.854 -13.487 1.00 61.41 85 GLY A O 1
ATOM 706 N N . GLY A 1 86 ? -2.618 9.004 -13.889 1.00 56.00 86 GLY A N 1
ATOM 707 C CA . GLY A 1 86 ? -2.274 7.827 -13.076 1.00 56.00 86 GLY A CA 1
ATOM 708 C C . GLY A 1 86 ? -2.781 6.467 -13.578 1.00 56.00 86 GLY A C 1
ATOM 709 O O . GLY A 1 86 ? -2.598 5.482 -12.850 1.00 56.00 86 GLY A O 1
ATOM 710 N N . SER A 1 87 ? -3.358 6.388 -14.781 1.00 59.28 87 SER A N 1
ATOM 711 C CA . SER A 1 87 ? -3.733 5.117 -15.407 1.00 59.28 87 SER A CA 1
ATOM 712 C C . SER A 1 87 ? -2.494 4.253 -15.669 1.00 59.28 87 SER A C 1
ATOM 714 O O . SER A 1 87 ? -1.486 4.766 -16.164 1.00 59.28 87 SER A O 1
ATOM 716 N N . PRO A 1 88 ? -2.529 2.955 -15.327 1.00 57.56 88 PRO A N 1
ATOM 717 C CA . PRO A 1 88 ? -1.476 2.031 -15.716 1.00 57.56 88 PRO A CA 1
ATOM 718 C C . PRO A 1 88 ? -1.486 1.875 -17.239 1.00 57.56 88 PRO A C 1
ATOM 720 O O . PRO A 1 88 ? -2.534 1.659 -17.843 1.00 57.56 88 PRO A O 1
ATOM 723 N N . VAL A 1 89 ? -0.315 1.999 -17.856 1.00 61.53 89 VAL A N 1
ATOM 724 C CA . VAL A 1 89 ? -0.111 1.743 -19.287 1.00 61.53 89 VAL A CA 1
ATOM 725 C C . VAL A 1 89 ? 0.718 0.474 -19.444 1.00 61.53 89 VAL A C 1
ATOM 727 O O . VAL A 1 89 ? 1.590 0.183 -18.623 1.00 61.53 89 VAL A O 1
ATOM 730 N N . THR A 1 90 ? 0.430 -0.290 -20.494 1.00 63.19 90 THR A N 1
ATOM 731 C CA . THR A 1 90 ? 0.991 -1.629 -20.744 1.00 63.19 90 THR A CA 1
ATOM 732 C C . THR A 1 90 ? 2.502 -1.642 -20.985 1.00 63.19 90 THR A C 1
ATOM 734 O O . THR A 1 90 ? 3.114 -2.696 -20.877 1.00 63.19 90 THR A O 1
ATOM 737 N N . TRP A 1 91 ? 3.111 -0.489 -21.274 1.00 67.75 91 TRP A N 1
ATOM 738 C CA . TRP A 1 91 ? 4.549 -0.346 -21.528 1.00 67.75 91 TRP A CA 1
ATOM 739 C C . TRP A 1 91 ? 5.382 0.005 -20.283 1.00 67.75 91 TRP A C 1
ATOM 741 O O . TRP A 1 91 ? 6.600 0.133 -20.378 1.00 67.75 91 TRP A O 1
ATOM 751 N N . MET A 1 92 ? 4.759 0.196 -19.115 1.00 71.88 92 MET A N 1
ATOM 752 C CA . MET A 1 92 ? 5.492 0.495 -17.880 1.00 71.88 92 MET A CA 1
ATOM 753 C C . MET A 1 92 ? 6.298 -0.712 -17.390 1.00 71.88 92 MET A C 1
ATOM 755 O O . MET A 1 92 ? 5.773 -1.818 -17.300 1.00 71.88 92 MET A O 1
ATOM 759 N N . ASP A 1 93 ? 7.541 -0.469 -16.976 1.00 72.38 93 ASP A N 1
ATOM 760 C CA . ASP A 1 93 ? 8.388 -1.468 -16.322 1.00 72.38 93 ASP A CA 1
ATOM 761 C C . ASP A 1 93 ? 7.995 -1.640 -14.843 1.00 72.38 93 ASP A C 1
ATOM 763 O O . ASP A 1 93 ? 8.452 -0.906 -13.963 1.00 72.38 93 ASP A O 1
ATOM 767 N N . TRP A 1 94 ? 7.117 -2.609 -14.575 1.00 73.06 94 TRP A N 1
ATOM 768 C CA . TRP A 1 94 ? 6.703 -2.996 -13.220 1.00 73.06 94 TRP A CA 1
ATOM 769 C C . TRP A 1 94 ? 7.682 -3.971 -12.541 1.00 73.06 94 TRP A C 1
ATOM 771 O O . TRP A 1 94 ? 7.488 -4.291 -11.362 1.00 73.06 94 TRP A O 1
ATOM 781 N N . ASP A 1 95 ? 8.741 -4.411 -13.232 1.00 68.94 95 ASP A N 1
ATOM 782 C CA . ASP A 1 95 ? 9.694 -5.391 -12.701 1.00 68.94 95 ASP A CA 1
ATOM 783 C C . ASP A 1 95 ? 10.593 -4.780 -11.619 1.00 68.94 95 ASP A C 1
ATOM 785 O O . ASP A 1 95 ? 11.033 -5.485 -10.712 1.00 68.94 95 ASP A O 1
ATOM 789 N N . ASN A 1 96 ? 10.789 -3.458 -11.657 1.00 64.38 96 ASN A N 1
ATOM 790 C CA . ASN A 1 96 ? 11.700 -2.716 -10.780 1.00 64.38 96 ASN A CA 1
ATOM 791 C C . ASN A 1 96 ? 11.022 -1.956 -9.625 1.00 64.38 96 ASN A C 1
ATOM 793 O O . ASN A 1 96 ? 11.548 -0.963 -9.106 1.00 64.38 96 ASN A O 1
ATOM 797 N N . ILE A 1 97 ? 9.831 -2.386 -9.203 1.00 69.56 97 ILE A N 1
ATOM 798 C CA . ILE A 1 97 ? 9.147 -1.758 -8.066 1.00 69.56 97 ILE A CA 1
ATOM 799 C C . ILE A 1 97 ? 9.851 -2.105 -6.756 1.00 69.56 97 ILE A C 1
ATOM 801 O O . ILE A 1 97 ? 10.002 -3.272 -6.397 1.00 69.56 97 ILE A O 1
ATOM 805 N N . ARG A 1 98 ? 10.170 -1.072 -5.968 1.00 65.06 98 ARG A N 1
ATOM 806 C CA . ARG A 1 98 ? 10.659 -1.228 -4.591 1.00 65.06 98 ARG A CA 1
ATOM 807 C C . ARG A 1 98 ? 9.578 -1.877 -3.721 1.00 65.06 98 ARG A C 1
ATOM 809 O O . ARG A 1 98 ? 8.519 -1.283 -3.506 1.00 65.06 98 ARG A O 1
ATOM 816 N N . ARG A 1 99 ? 9.850 -3.071 -3.186 1.00 65.69 99 ARG A N 1
ATOM 817 C CA . ARG A 1 99 ? 8.941 -3.815 -2.298 1.00 65.69 99 ARG A CA 1
ATOM 818 C C . ARG A 1 99 ? 9.623 -4.107 -0.971 1.00 65.69 99 ARG A C 1
ATOM 820 O O . ARG A 1 99 ? 10.720 -4.648 -0.922 1.00 65.69 99 ARG A O 1
ATOM 827 N N . SER A 1 100 ? 8.940 -3.831 0.135 1.00 53.56 100 SER A N 1
ATOM 828 C CA . SER A 1 100 ? 9.419 -4.271 1.446 1.00 53.56 100 SER A CA 1
ATOM 829 C C . SER A 1 100 ? 8.924 -5.686 1.764 1.00 53.56 100 SER A C 1
ATOM 831 O O . SER A 1 100 ? 7.775 -5.844 2.181 1.00 53.56 100 SER A O 1
ATOM 833 N N . GLY A 1 101 ? 9.801 -6.686 1.646 1.00 62.09 101 GLY A N 1
ATOM 834 C CA . GLY A 1 101 ? 9.587 -8.043 2.171 1.00 62.09 101 GLY A CA 1
ATOM 835 C C . GLY A 1 101 ? 8.309 -8.743 1.684 1.00 62.09 101 GLY A C 1
ATOM 836 O O . GLY A 1 101 ? 7.741 -8.386 0.659 1.00 62.09 101 GLY A O 1
ATOM 837 N N . THR A 1 102 ? 7.844 -9.734 2.450 1.00 56.72 102 THR A N 1
ATOM 838 C CA . THR A 1 102 ? 6.766 -10.687 2.100 1.00 56.72 102 THR A CA 1
ATOM 839 C C . THR A 1 102 ? 5.350 -10.085 2.006 1.00 56.72 102 THR A C 1
ATOM 841 O O . THR A 1 102 ? 4.385 -10.823 1.892 1.00 56.72 102 THR A O 1
ATOM 844 N N . ASN A 1 103 ? 5.175 -8.761 2.099 1.00 64.06 103 ASN A N 1
ATOM 845 C CA . ASN A 1 103 ? 3.847 -8.121 2.120 1.00 64.06 103 ASN A CA 1
ATOM 846 C C . ASN A 1 103 ? 3.846 -6.735 1.453 1.00 64.06 103 ASN A C 1
ATOM 848 O O . ASN A 1 103 ? 3.140 -5.831 1.901 1.00 64.06 103 ASN A O 1
ATOM 852 N N . GLY A 1 104 ? 4.687 -6.522 0.441 1.00 73.69 104 GLY A N 1
ATOM 853 C CA . GLY A 1 104 ? 4.898 -5.200 -0.147 1.00 73.69 104 GLY A CA 1
ATOM 854 C C . GLY A 1 104 ? 3.609 -4.583 -0.698 1.00 73.69 104 GLY A C 1
ATOM 855 O O . GLY A 1 104 ? 3.176 -3.526 -0.234 1.00 73.69 104 GLY A O 1
ATOM 856 N N . VAL A 1 105 ? 2.966 -5.259 -1.648 1.00 77.81 105 VAL A N 1
ATOM 857 C CA . VAL A 1 105 ? 1.712 -4.791 -2.259 1.00 77.81 105 VAL A CA 1
ATOM 858 C C . VAL A 1 105 ? 0.527 -5.002 -1.333 1.00 77.81 105 VAL A C 1
ATOM 860 O O . VAL A 1 105 ? -0.388 -4.179 -1.311 1.00 77.81 105 VAL A O 1
ATOM 863 N N . MET A 1 106 ? 0.580 -6.025 -0.483 1.00 79.56 106 MET A N 1
ATOM 864 C CA . MET A 1 106 ? -0.476 -6.286 0.491 1.00 79.56 106 MET A CA 1
ATOM 865 C C . MET A 1 106 ? -0.737 -5.093 1.430 1.00 79.56 106 MET A C 1
ATOM 867 O O . MET A 1 106 ? -1.879 -4.815 1.799 1.00 79.56 106 MET A O 1
ATOM 871 N N . MET A 1 107 ? 0.299 -4.325 1.786 1.00 82.38 107 MET A N 1
ATOM 872 C CA . MET A 1 107 ? 0.124 -3.097 2.575 1.00 82.38 107 MET A CA 1
ATOM 873 C C . MET A 1 107 ? -0.698 -2.032 1.844 1.00 82.38 107 MET A C 1
ATOM 875 O O . MET A 1 107 ? -1.435 -1.287 2.485 1.00 82.38 107 MET A O 1
ATOM 879 N N . LEU A 1 108 ? -0.583 -1.960 0.518 1.00 83.75 108 LEU A N 1
ATOM 880 C CA . LEU A 1 108 ? -1.305 -0.995 -0.308 1.00 83.75 108 LEU A CA 1
ATOM 881 C C . LEU A 1 108 ? -2.757 -1.411 -0.477 1.00 83.75 108 LEU A C 1
ATOM 883 O O . LEU A 1 108 ? -3.639 -0.592 -0.250 1.00 83.75 108 LEU A O 1
ATOM 887 N N . VAL A 1 109 ? -2.989 -2.694 -0.761 1.00 85.44 109 VAL A N 1
ATOM 888 C CA . VAL A 1 109 ? -4.331 -3.291 -0.804 1.00 85.44 109 VAL A CA 1
ATOM 889 C C . VAL A 1 109 ? -5.054 -3.077 0.527 1.00 85.44 109 VAL A C 1
ATOM 891 O O . VAL A 1 109 ? -6.224 -2.693 0.567 1.00 85.44 109 VAL A O 1
ATOM 894 N N . ARG A 1 110 ? -4.344 -3.249 1.649 1.00 85.94 110 ARG A N 1
ATOM 895 C CA . ARG A 1 110 ? -4.921 -2.985 2.967 1.00 85.94 110 ARG A CA 1
ATOM 896 C C . ARG A 1 110 ? -5.220 -1.506 3.206 1.00 85.94 110 ARG A C 1
ATOM 898 O O . ARG A 1 110 ? -6.242 -1.202 3.811 1.00 85.94 110 ARG A O 1
ATOM 905 N N . ALA A 1 111 ? -4.350 -0.604 2.766 1.00 86.44 111 ALA A N 1
ATOM 906 C CA . ALA A 1 111 ? -4.581 0.828 2.906 1.00 86.44 111 ALA A CA 1
ATOM 907 C C . ALA A 1 111 ? -5.778 1.289 2.058 1.00 86.44 111 ALA A C 1
ATOM 909 O O . ALA A 1 111 ? -6.592 2.069 2.539 1.00 86.44 111 ALA A O 1
ATOM 910 N N . THR A 1 112 ? -5.935 0.766 0.836 1.00 82.25 112 THR A N 1
ATOM 911 C CA . THR A 1 112 ? -7.104 1.065 -0.007 1.00 82.25 112 THR A CA 1
ATOM 912 C C . THR A 1 112 ? -8.399 0.550 0.596 1.00 82.25 112 THR A C 1
ATOM 914 O O . THR A 1 112 ? -9.417 1.190 0.442 1.00 82.25 112 THR A O 1
ATOM 917 N N . ALA A 1 113 ? -8.364 -0.550 1.343 1.00 85.56 113 ALA A N 1
ATOM 918 C CA . ALA A 1 113 ? -9.539 -1.077 2.029 1.00 85.56 113 ALA A CA 1
ATOM 919 C C . ALA A 1 113 ? -10.105 -0.179 3.141 1.00 85.56 113 ALA A C 1
ATOM 921 O O . ALA A 1 113 ? -11.180 -0.468 3.659 1.00 85.56 113 ALA A O 1
ATOM 922 N N . TRP A 1 114 ? -9.371 0.845 3.582 1.00 85.81 114 TRP A N 1
ATOM 923 C CA . TRP A 1 114 ? -9.907 1.806 4.542 1.00 85.81 114 TRP A CA 1
ATOM 924 C C . TRP A 1 114 ? -10.743 2.913 3.878 1.00 85.81 114 TRP A C 1
ATOM 926 O O . TRP A 1 114 ? -11.510 3.554 4.591 1.00 85.81 114 TRP A O 1
ATOM 936 N N . TRP A 1 115 ? -10.579 3.151 2.569 1.00 77.69 115 TRP A N 1
ATOM 937 C CA . TRP A 1 115 ? -11.180 4.258 1.810 1.00 77.69 115 TRP A CA 1
ATOM 938 C C . TRP A 1 115 ? -12.198 3.754 0.789 1.00 77.69 115 TR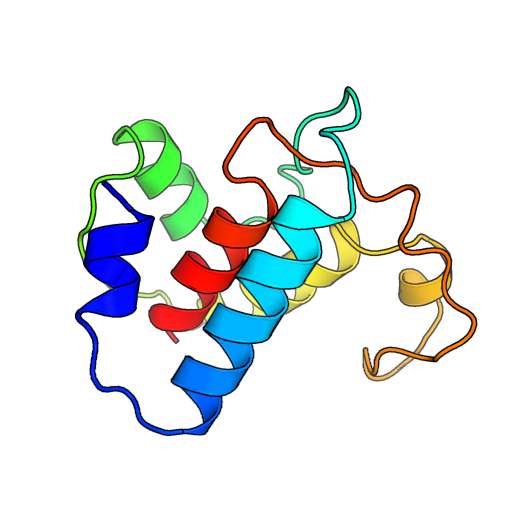P A C 1
ATOM 940 O O . TRP A 1 115 ? -13.298 4.344 0.747 1.00 77.69 115 TRP A O 1
#

Organism: NCBI:txid1738132

Radius of gyration: 14.0 Å; chains: 1; bounding box: 34×29×37 Å